Protein AF-A0A0B4EFQ7-F1 (afdb_monomer)

pLDDT: mean 92.71, std 6.57, range [62.72, 97.69]

Organism: NCBI:txid1226633

Solvent-accessible surface area (backbone atoms only — not comparable to full-atom values): 4573 Å² total; per-residue (Å²): 120,87,67,42,66,69,60,52,49,55,52,48,59,50,28,57,76,70,74,46,89,80,86,78,75,57,73,83,68,54,49,96,54,70,65,62,56,52,50,52,54,51,52,41,44,75,75,72,45,76,85,79,64,95,80,71,76,90,63,96,80,68,55,69,85,77,74,108

Secondary structure (DSSP, 8-state):
-TT-HHHHHHHHHHHHHTTPPP----GGGSS--HHHHHHHHHHHHHTT--PPPTT----TT--HHHH-

Radius of gyration: 16.5 Å; Cα contacts (8 Å, |Δi|>4): 23; chains: 1; bounding box: 40×21×39 Å

Structure (mmCIF, N/CA/C/O backbone):
data_AF-A0A0B4EFQ7-F1
#
_entry.id   AF-A0A0B4EFQ7-F1
#
loop_
_atom_site.group_PDB
_atom_site.id
_atom_site.type_symbol
_atom_site.label_atom_id
_atom_site.label_alt_id
_atom_site.label_comp_id
_atom_site.label_asym_id
_atom_site.label_entity_id
_atom_site.label_seq_id
_atom_site.pdbx_PDB_ins_code
_atom_site.Cartn_x
_atom_site.Cartn_y
_atom_site.Cartn_z
_atom_site.occupancy
_atom_site.B_iso_or_equiv
_atom_site.auth_seq_id
_atom_site.auth_comp_id
_atom_site.auth_asym_id
_atom_site.auth_atom_id
_atom_site.pdbx_PDB_model_num
ATOM 1 N N . MET A 1 1 ? 1.644 5.200 9.842 1.00 62.72 1 MET A N 1
ATOM 2 C CA . MET A 1 1 ? 1.638 3.740 10.106 1.00 62.72 1 MET A CA 1
ATOM 3 C C . MET A 1 1 ? 0.204 3.228 10.193 1.00 62.72 1 MET A C 1
ATOM 5 O O . MET A 1 1 ? -0.438 3.403 11.222 1.00 62.72 1 MET A O 1
ATOM 9 N N . ALA A 1 2 ? -0.303 2.584 9.140 1.00 77.62 2 ALA A N 1
ATOM 10 C CA . ALA A 1 2 ? -1.672 2.055 9.105 1.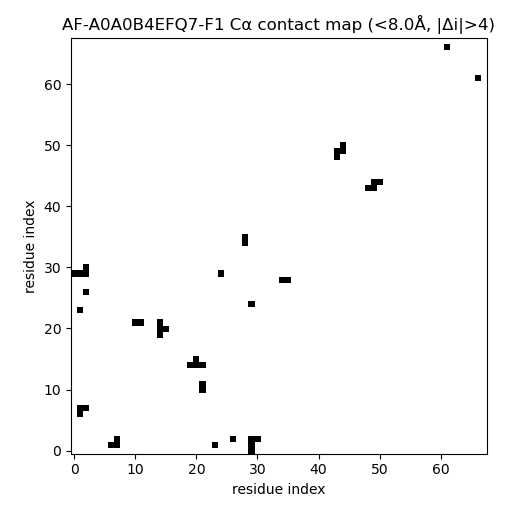00 77.62 2 ALA A CA 1
ATOM 11 C C . ALA A 1 2 ? -1.901 0.841 10.030 1.00 77.62 2 ALA A C 1
ATOM 13 O O . ALA A 1 2 ? -3.020 0.362 10.123 1.00 77.62 2 ALA A O 1
ATOM 14 N N . ALA A 1 3 ? -0.874 0.331 10.717 1.00 85.56 3 ALA A N 1
ATOM 15 C CA . ALA A 1 3 ? -0.972 -0.773 11.677 1.00 85.56 3 ALA A CA 1
ATOM 16 C C . ALA A 1 3 ? -1.202 -0.316 13.135 1.00 85.56 3 ALA A C 1
ATOM 18 O O . ALA A 1 3 ? -1.387 -1.146 14.020 1.00 85.56 3 ALA A O 1
ATOM 19 N N . ASN A 1 4 ? -1.178 0.991 13.418 1.00 92.25 4 ASN A N 1
ATOM 20 C CA . ASN A 1 4 ? -1.356 1.495 14.780 1.00 92.25 4 ASN A CA 1
ATOM 21 C C . ASN A 1 4 ? -2.832 1.384 15.212 1.00 92.25 4 ASN A C 1
ATOM 23 O O . ASN A 1 4 ? -3.710 1.993 14.601 1.00 92.25 4 ASN A O 1
ATOM 27 N N . SER A 1 5 ? -3.103 0.614 16.268 1.00 92.19 5 SER A N 1
ATOM 28 C CA . SER A 1 5 ? -4.464 0.331 16.742 1.00 92.19 5 SER A CA 1
ATOM 29 C C . SER A 1 5 ? -5.187 1.562 17.295 1.00 92.19 5 SER A C 1
ATOM 31 O O . SER A 1 5 ? -6.373 1.740 17.018 1.00 92.19 5 SER A O 1
ATOM 33 N N . LEU A 1 6 ? -4.483 2.436 18.024 1.00 95.44 6 LEU A N 1
ATOM 34 C CA . LEU A 1 6 ? -5.053 3.677 18.555 1.00 95.44 6 LEU A CA 1
ATOM 35 C C . LEU A 1 6 ? -5.438 4.633 17.421 1.00 95.44 6 LEU A C 1
ATOM 37 O O . LEU A 1 6 ? -6.548 5.160 17.411 1.00 95.44 6 LEU A O 1
ATOM 41 N N . LEU A 1 7 ? -4.553 4.797 16.435 1.00 95.00 7 LEU A N 1
ATOM 42 C CA . LEU A 1 7 ? -4.806 5.632 15.263 1.00 95.00 7 LEU A CA 1
ATOM 43 C C . LEU A 1 7 ? -5.995 5.104 14.451 1.00 95.00 7 LEU A C 1
ATOM 45 O O . LEU A 1 7 ? -6.868 5.878 14.069 1.00 95.00 7 LEU A O 1
ATOM 49 N N . ARG A 1 8 ? -6.066 3.783 14.230 1.00 94.81 8 ARG A N 1
ATOM 50 C CA . ARG A 1 8 ? -7.202 3.156 13.539 1.00 94.81 8 ARG A CA 1
ATOM 51 C C . ARG A 1 8 ? -8.526 3.457 14.231 1.00 94.81 8 ARG A C 1
ATOM 53 O O . ARG A 1 8 ? -9.501 3.775 13.554 1.00 94.81 8 ARG A O 1
ATOM 60 N N . LYS A 1 9 ? -8.560 3.359 15.563 1.00 95.38 9 LYS A N 1
ATOM 61 C CA . LYS A 1 9 ? -9.754 3.656 16.359 1.00 95.38 9 LYS A CA 1
ATOM 62 C C . LYS A 1 9 ? -10.192 5.110 16.164 1.00 95.38 9 LYS A C 1
ATOM 64 O O . LYS A 1 9 ? -11.315 5.341 15.732 1.00 95.38 9 LYS A O 1
ATOM 69 N N . GLN A 1 10 ? -9.286 6.061 16.391 1.00 96.75 10 GLN A N 1
ATOM 70 C CA . GLN A 1 10 ? -9.582 7.496 16.291 1.00 96.75 10 GLN A CA 1
ATOM 71 C C . GLN A 1 10 ? -10.051 7.906 14.890 1.00 96.75 10 GLN A C 1
ATOM 73 O O . GLN A 1 10 ? -11.019 8.649 14.749 1.00 96.75 10 GLN A O 1
ATOM 78 N N . LEU A 1 11 ? -9.399 7.395 13.841 1.00 96.12 11 LEU A N 1
ATOM 79 C CA . LEU A 1 11 ? -9.799 7.683 12.463 1.00 96.12 11 LEU A CA 1
ATOM 80 C C . LEU A 1 11 ? -11.152 7.057 12.112 1.00 96.12 11 LEU A C 1
ATOM 82 O O . LEU A 1 11 ? -11.915 7.667 11.372 1.00 96.12 11 LEU A O 1
ATOM 86 N N . SER A 1 12 ? -11.467 5.870 12.643 1.00 95.69 12 SER A N 1
ATOM 87 C CA . SER A 1 12 ? -12.763 5.219 12.399 1.00 95.69 12 SER A CA 1
ATOM 88 C C . SER A 1 12 ? -13.908 6.002 13.037 1.00 95.69 12 SER A C 1
ATOM 90 O O . SER A 1 12 ? -14.892 6.280 12.359 1.00 95.69 12 SER A O 1
ATOM 92 N N . GLU A 1 13 ? -13.745 6.427 14.294 1.00 97.06 13 GLU A N 1
ATOM 93 C CA . GLU A 1 13 ? -14.722 7.269 15.002 1.00 97.06 13 GLU A CA 1
ATOM 94 C C . GLU A 1 13 ? -14.950 8.594 14.262 1.00 97.06 13 GLU A C 1
ATOM 96 O O . GLU A 1 13 ? -16.086 9.030 14.081 1.00 97.06 13 GLU A O 1
ATOM 101 N N . ARG A 1 14 ? -13.873 9.228 13.779 1.00 97.69 14 ARG A N 1
ATOM 102 C CA . ARG A 1 14 ? -13.985 10.481 13.028 1.00 97.69 14 ARG A CA 1
ATOM 103 C C . ARG A 1 14 ? -14.644 10.287 11.662 1.00 97.69 14 ARG A C 1
ATOM 105 O O . ARG A 1 14 ? -15.495 11.089 11.291 1.00 97.69 14 ARG A O 1
ATOM 112 N N . ALA A 1 15 ? -14.276 9.238 10.928 1.00 97.12 15 ALA A N 1
ATOM 113 C CA . ALA A 1 15 ? -14.864 8.941 9.625 1.00 97.12 15 ALA A CA 1
ATOM 114 C C . ALA A 1 15 ? -16.371 8.665 9.737 1.00 97.12 15 ALA A C 1
ATOM 116 O O . ALA A 1 15 ? -17.133 9.159 8.914 1.00 97.12 15 ALA A O 1
ATOM 117 N N . GLU A 1 16 ? -16.809 7.961 10.785 1.00 96.81 16 GLU A N 1
ATOM 118 C CA . GLU A 1 16 ? -18.229 7.734 11.069 1.00 96.81 16 GLU A CA 1
ATOM 119 C C . GLU A 1 16 ? -18.982 9.050 11.316 1.00 96.81 16 GLU A C 1
ATOM 121 O O . GLU A 1 16 ? -20.034 9.279 10.723 1.00 96.81 16 GLU A O 1
ATOM 126 N N . GLN A 1 17 ? -18.409 9.959 12.112 1.00 97.69 17 GLN A N 1
ATOM 127 C CA . GLN A 1 17 ? -18.988 11.287 12.356 1.00 97.69 17 GLN A CA 1
ATOM 128 C C . GLN A 1 17 ? -19.096 12.143 11.086 1.00 97.69 17 GLN A C 1
ATOM 130 O O . GLN A 1 17 ? -19.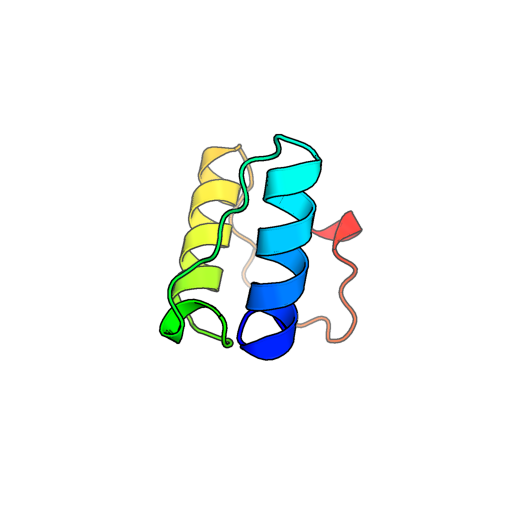996 12.971 10.976 1.00 97.69 17 GLN A O 1
ATOM 135 N N . GLU A 1 18 ? -18.169 11.976 10.143 1.00 97.50 18 GLU A N 1
ATOM 136 C CA . GLU A 1 18 ? -18.170 12.680 8.856 1.00 97.50 18 GLU A CA 1
ATOM 137 C C . GLU A 1 18 ? -18.992 11.956 7.773 1.00 97.50 18 GLU A C 1
ATOM 139 O O . GLU A 1 18 ? -19.093 12.447 6.650 1.00 97.50 18 GLU A O 1
ATOM 144 N N . GLY A 1 19 ? -19.577 10.789 8.075 1.00 97.00 19 GLY A N 1
ATOM 145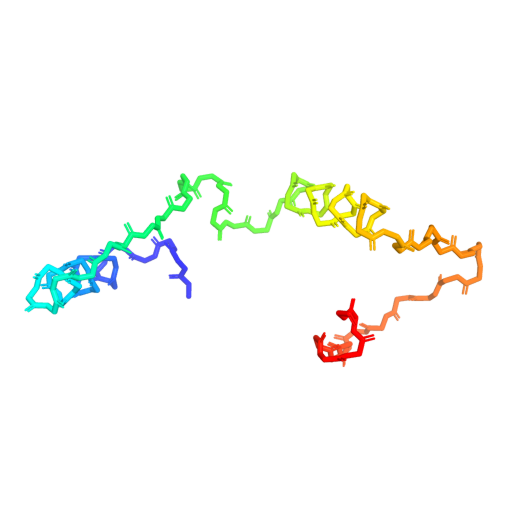 C CA . GLY A 1 19 ? -20.288 9.971 7.089 1.00 97.00 19 GLY A CA 1
ATOM 146 C C . GLY A 1 19 ? -19.377 9.398 5.994 1.00 97.00 19 GLY A C 1
ATOM 147 O O . GLY A 1 19 ? -19.844 9.074 4.902 1.00 97.00 19 GLY A O 1
ATOM 148 N N . MET A 1 20 ? -18.075 9.280 6.260 1.00 97.19 20 MET A N 1
ATOM 149 C CA . MET A 1 20 ? -17.078 8.766 5.326 1.00 97.19 20 MET A CA 1
ATOM 150 C C . MET A 1 20 ? -16.825 7.273 5.524 1.00 97.19 20 MET A C 1
ATOM 152 O O . MET A 1 20 ? -16.720 6.763 6.640 1.00 97.19 20 MET A O 1
ATOM 156 N N . LYS A 1 21 ? -16.629 6.561 4.411 1.00 95.25 21 LYS A N 1
ATOM 157 C CA . LYS A 1 21 ? -16.205 5.162 4.434 1.00 95.25 21 LYS A CA 1
ATOM 158 C C . LYS A 1 21 ? -14.692 5.075 4.592 1.00 95.25 21 LYS A C 1
ATOM 160 O O . LYS A 1 21 ? -13.948 5.463 3.695 1.00 95.25 21 LYS A O 1
ATOM 165 N N . LEU A 1 22 ? -14.251 4.485 5.695 1.00 95.12 22 LEU A N 1
ATOM 166 C CA . LEU A 1 22 ? -12.840 4.230 5.950 1.00 95.12 22 LEU A CA 1
ATOM 167 C C . LEU A 1 22 ? -12.453 2.800 5.559 1.00 95.12 22 LEU A C 1
ATOM 169 O O . LEU A 1 22 ? -13.165 1.845 5.870 1.00 95.12 22 LEU A O 1
ATOM 173 N N . LEU A 1 23 ? -11.321 2.654 4.872 1.00 94.62 23 LEU A N 1
ATOM 174 C CA . LEU A 1 23 ? -10.797 1.373 4.402 1.00 94.62 23 LEU A CA 1
ATOM 175 C C . LEU A 1 23 ? -9.415 1.122 4.998 1.00 94.62 23 LEU A C 1
ATOM 177 O O . LEU A 1 23 ? -8.544 1.989 4.960 1.00 94.62 23 LEU A O 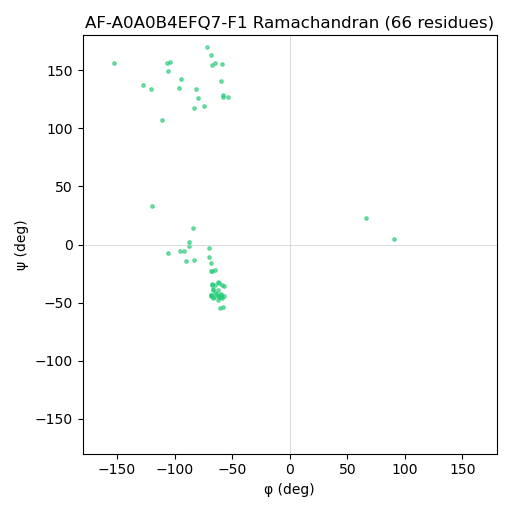1
ATOM 181 N N . TYR A 1 24 ? -9.205 -0.094 5.496 1.00 93.00 24 TYR A N 1
ATOM 182 C CA . TYR A 1 24 ? -7.902 -0.558 5.950 1.00 93.00 24 TYR A CA 1
ATOM 183 C C . TYR A 1 24 ? -7.557 -1.887 5.285 1.00 93.00 24 TYR A C 1
ATOM 185 O O . TYR A 1 24 ? -8.403 -2.785 5.268 1.00 93.00 24 TYR A O 1
ATOM 193 N N . PRO A 1 25 ? -6.309 -2.073 4.829 1.00 91.56 25 PRO A N 1
ATOM 194 C CA . PRO A 1 25 ? -5.834 -3.401 4.499 1.00 91.56 25 PRO A CA 1
ATOM 195 C C . PRO A 1 25 ? -5.696 -4.247 5.775 1.00 91.56 25 PRO A C 1
ATOM 197 O O . PRO A 1 25 ? -5.655 -3.740 6.911 1.00 91.56 25 PRO A O 1
ATOM 200 N N . SER A 1 26 ? -5.617 -5.567 5.588 1.00 92.19 26 SER A N 1
ATOM 201 C CA . SER A 1 26 ? -5.334 -6.497 6.683 1.00 92.19 26 SER A CA 1
ATOM 202 C C . SER A 1 26 ? -3.982 -6.169 7.331 1.00 92.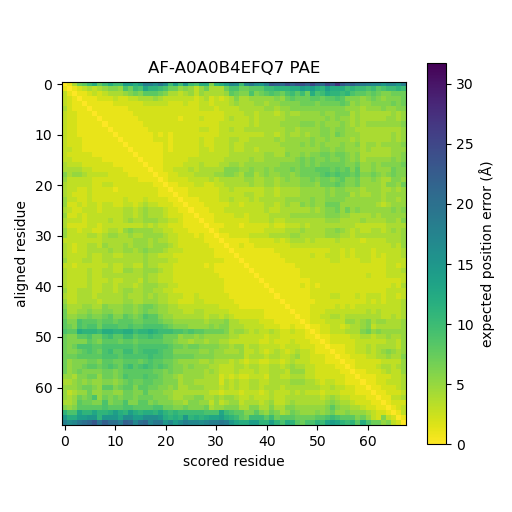19 26 SER A C 1
ATOM 204 O O . SER A 1 26 ? -3.095 -5.589 6.703 1.00 92.19 26 SER A O 1
ATOM 206 N N . MET A 1 27 ? -3.793 -6.550 8.597 1.00 90.81 27 MET A N 1
ATOM 207 C CA . MET A 1 27 ? -2.574 -6.205 9.344 1.00 90.81 27 MET A CA 1
ATOM 208 C C . MET A 1 27 ? -1.288 -6.687 8.660 1.00 90.81 27 MET A C 1
ATOM 210 O O . MET A 1 27 ? -0.292 -5.972 8.669 1.00 90.81 27 MET A O 1
ATOM 214 N N . ARG A 1 28 ? -1.329 -7.860 8.013 1.00 91.44 28 ARG A N 1
ATOM 215 C CA . ARG A 1 28 ? -0.187 -8.435 7.280 1.00 91.44 28 ARG A CA 1
ATOM 216 C C . ARG A 1 28 ? 0.203 -7.636 6.035 1.00 91.44 28 ARG A C 1
ATOM 218 O O . ARG A 1 28 ? 1.334 -7.745 5.587 1.00 91.44 28 ARG A O 1
ATOM 225 N N . LEU A 1 29 ? -0.726 -6.855 5.488 1.00 92.88 29 LEU A N 1
ATOM 226 C CA . LEU A 1 29 ? -0.511 -6.022 4.306 1.00 92.88 29 LEU A CA 1
ATOM 227 C C . LEU A 1 29 ? -0.137 -4.574 4.660 1.00 92.88 29 LEU A C 1
ATOM 229 O O . LEU A 1 29 ? 0.158 -3.789 3.771 1.00 92.88 29 LEU A O 1
ATOM 233 N N . CYS A 1 30 ? -0.159 -4.198 5.944 1.00 92.81 30 CYS A N 1
ATOM 234 C CA . CYS A 1 30 ? 0.183 -2.840 6.389 1.00 92.81 30 CYS A CA 1
ATOM 235 C C . CYS A 1 30 ? 1.688 -2.599 6.550 1.00 92.81 30 CYS A C 1
ATOM 237 O O . CYS A 1 30 ?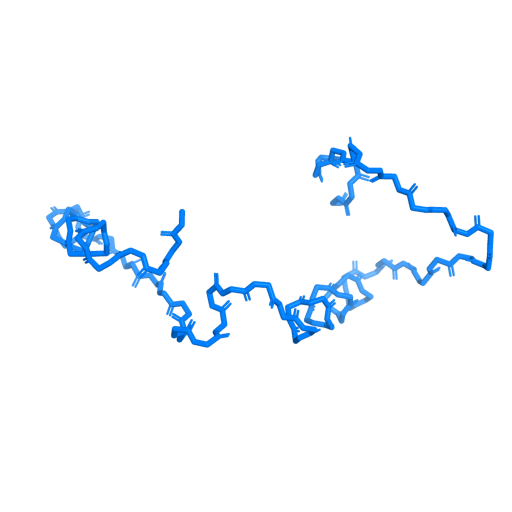 2.096 -1.457 6.760 1.00 92.81 30 CYS A O 1
ATOM 239 N N . THR A 1 31 ? 2.482 -3.666 6.551 1.00 91.06 31 THR A N 1
ATOM 240 C CA . THR A 1 31 ? 3.947 -3.638 6.605 1.00 91.06 31 THR A CA 1
ATOM 241 C C . THR A 1 31 ? 4.515 -3.933 5.228 1.00 91.06 31 THR A C 1
ATOM 243 O O . THR A 1 31 ? 3.848 -4.598 4.435 1.00 91.06 31 THR A O 1
ATOM 246 N N . ASP A 1 32 ? 5.751 -3.512 4.973 1.00 93.81 32 ASP A N 1
ATOM 247 C CA . ASP A 1 32 ? 6.419 -3.738 3.690 1.00 93.81 32 ASP A CA 1
ATOM 248 C C . ASP A 1 32 ? 6.402 -5.219 3.306 1.00 93.81 32 ASP A C 1
ATOM 250 O O . ASP A 1 32 ? 6.772 -6.102 4.085 1.00 93.81 32 ASP A O 1
ATOM 254 N N . ASN A 1 33 ? 5.911 -5.496 2.101 1.00 94.81 33 ASN A N 1
ATOM 255 C CA . ASN A 1 33 ? 5.755 -6.850 1.594 1.00 94.81 33 ASN A CA 1
ATOM 256 C C . ASN A 1 33 ? 5.834 -6.870 0.063 1.00 94.81 33 ASN A C 1
ATOM 258 O O . ASN A 1 33 ? 5.540 -5.884 -0.604 1.00 94.81 33 ASN A O 1
ATOM 262 N N . ALA A 1 34 ? 6.197 -8.017 -0.511 1.00 96.81 34 ALA A N 1
ATOM 263 C CA . ALA A 1 34 ? 6.317 -8.154 -1.963 1.00 96.81 34 ALA A CA 1
ATOM 264 C C . ALA A 1 34 ? 4.965 -8.082 -2.699 1.00 96.81 34 ALA A C 1
ATOM 266 O O . ALA A 1 34 ? 4.938 -7.753 -3.883 1.00 96.81 34 ALA A O 1
ATOM 267 N N . ALA A 1 35 ? 3.843 -8.363 -2.022 1.00 96.00 35 ALA A N 1
ATOM 268 C CA . ALA A 1 35 ? 2.527 -8.334 -2.657 1.00 96.00 35 ALA A CA 1
ATOM 269 C C . ALA A 1 35 ? 2.128 -6.908 -3.068 1.00 96.00 35 ALA A C 1
ATOM 271 O O . ALA A 1 35 ? 1.612 -6.733 -4.166 1.00 96.00 35 ALA A O 1
ATOM 272 N N . MET A 1 36 ? 2.447 -5.892 -2.255 1.00 94.69 36 MET A N 1
ATOM 273 C CA . MET A 1 36 ? 2.173 -4.490 -2.603 1.00 94.69 36 MET A CA 1
ATOM 274 C C . MET A 1 36 ? 2.990 -4.026 -3.821 1.00 94.69 36 MET A C 1
ATOM 276 O O . MET A 1 36 ? 2.493 -3.275 -4.656 1.00 94.69 36 MET A O 1
ATOM 280 N N . ILE A 1 37 ? 4.227 -4.519 -3.959 1.00 96.12 37 ILE A N 1
ATOM 281 C CA . ILE A 1 37 ? 5.090 -4.224 -5.112 1.00 96.12 37 ILE A CA 1
ATOM 282 C C . ILE A 1 37 ? 4.520 -4.871 -6.379 1.00 96.12 37 ILE A C 1
ATOM 284 O O . ILE A 1 37 ? 4.444 -4.229 -7.425 1.00 96.12 37 ILE A O 1
ATOM 288 N N . ALA A 1 38 ? 4.073 -6.126 -6.280 1.00 96.69 38 ALA A N 1
ATOM 289 C CA . ALA A 1 38 ? 3.452 -6.836 -7.394 1.00 96.69 38 ALA A CA 1
ATOM 290 C C . ALA A 1 38 ? 2.125 -6.191 -7.833 1.00 96.69 38 ALA A C 1
ATOM 292 O O . ALA A 1 38 ? 1.888 -6.044 -9.031 1.00 96.69 38 ALA A O 1
ATOM 293 N N . GLU A 1 39 ? 1.282 -5.775 -6.884 1.00 95.94 39 GLU A N 1
ATOM 294 C CA . GLU A 1 39 ? 0.018 -5.082 -7.158 1.00 95.94 39 GLU A CA 1
ATOM 295 C C . GLU A 1 39 ? 0.255 -3.745 -7.875 1.00 95.94 39 GLU A C 1
ATOM 297 O O . GLU A 1 39 ? -0.359 -3.484 -8.913 1.00 95.94 39 GLU A O 1
ATOM 302 N N . ALA A 1 40 ? 1.192 -2.930 -7.378 1.00 94.44 40 ALA A N 1
ATOM 303 C CA . ALA A 1 40 ? 1.553 -1.663 -8.007 1.00 94.44 40 ALA A CA 1
ATOM 304 C C . ALA A 1 40 ? 2.064 -1.865 -9.445 1.00 94.44 40 ALA A C 1
ATOM 306 O O . ALA A 1 40 ? 1.611 -1.182 -10.364 1.00 94.44 40 ALA A O 1
ATO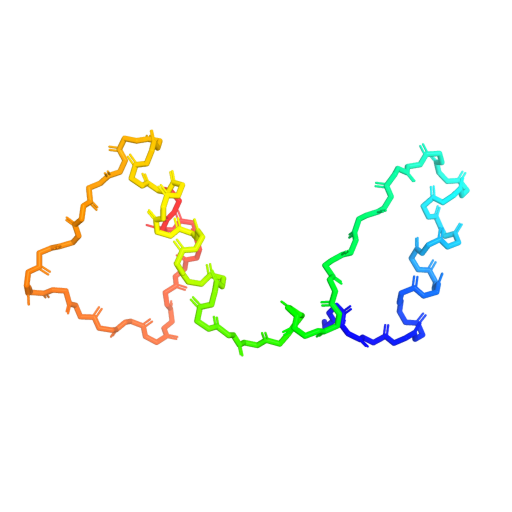M 307 N N . ALA A 1 41 ? 2.948 -2.846 -9.667 1.00 94.94 41 ALA A N 1
ATOM 308 C CA . ALA A 1 41 ? 3.462 -3.171 -10.998 1.00 94.94 41 ALA A CA 1
ATOM 309 C C . ALA A 1 41 ? 2.355 -3.649 -11.953 1.00 94.94 41 ALA A C 1
ATOM 311 O O . ALA A 1 41 ? 2.306 -3.218 -13.107 1.00 94.94 41 ALA A O 1
ATOM 312 N N . TYR A 1 42 ? 1.448 -4.505 -11.470 1.00 96.31 42 TYR A N 1
ATOM 313 C CA . TYR A 1 42 ? 0.312 -4.991 -12.249 1.00 96.31 42 TYR A CA 1
ATOM 314 C C . TYR A 1 42 ? -0.555 -3.829 -12.737 1.00 96.31 42 TYR A C 1
ATOM 316 O O . TYR A 1 42 ? -0.768 -3.694 -13.942 1.00 96.31 42 TYR A O 1
ATOM 324 N N . TYR A 1 43 ? -1.003 -2.954 -11.831 1.00 95.38 43 TYR A N 1
ATOM 325 C CA . TYR A 1 43 ? -1.851 -1.826 -12.214 1.00 95.38 43 TYR A CA 1
ATOM 326 C C . TYR A 1 43 ? -1.113 -0.800 -13.077 1.00 95.38 43 TYR A C 1
ATOM 328 O O . TYR A 1 43 ? -1.714 -0.256 -14.001 1.00 95.38 43 TYR A O 1
ATOM 336 N N . LYS A 1 44 ? 0.189 -0.581 -12.855 1.00 93.69 44 LYS A N 1
ATOM 337 C CA . LYS A 1 44 ? 1.007 0.293 -13.708 1.00 93.69 44 LYS A CA 1
ATOM 338 C C . LYS A 1 44 ? 1.015 -0.192 -15.157 1.00 93.69 44 LYS A C 1
ATOM 340 O O . LYS A 1 44 ? 0.784 0.604 -16.060 1.00 93.69 44 LYS A O 1
ATOM 345 N N . ILE A 1 45 ? 1.206 -1.492 -15.384 1.00 95.12 45 ILE A N 1
ATOM 346 C CA . ILE A 1 45 ? 1.163 -2.086 -16.729 1.00 95.12 45 ILE A CA 1
ATOM 347 C C . ILE A 1 45 ? -0.260 -2.050 -17.306 1.00 95.12 45 ILE A C 1
ATOM 349 O O . ILE A 1 45 ? -0.439 -1.670 -18.462 1.00 95.12 45 ILE A O 1
ATOM 353 N N . GLN A 1 46 ? -1.280 -2.404 -16.513 1.00 96.38 46 GLN A N 1
ATOM 354 C CA . GLN A 1 46 ? -2.683 -2.370 -16.958 1.00 96.38 46 GLN A CA 1
ATOM 355 C C . GLN A 1 46 ? -3.128 -0.968 -17.399 1.00 96.38 46 GLN A C 1
ATOM 357 O O . GLN A 1 46 ? -3.871 -0.839 -18.367 1.00 96.38 46 GLN A O 1
ATOM 362 N N . ASN A 1 47 ? -2.626 0.079 -16.742 1.00 94.56 47 ASN A N 1
ATOM 363 C CA . ASN A 1 47 ? -2.931 1.472 -17.066 1.00 94.56 47 ASN A CA 1
ATOM 364 C C . ASN A 1 47 ? -2.054 2.048 -18.198 1.00 94.56 47 ASN A C 1
ATOM 366 O O . ASN A 1 47 ? -2.021 3.261 -18.392 1.00 94.56 47 ASN A O 1
ATOM 370 N N . GLY A 1 48 ? -1.346 1.205 -18.959 1.00 93.69 48 GLY A N 1
ATOM 371 C CA . GLY A 1 48 ? -0.547 1.619 -20.119 1.00 93.69 48 GLY A CA 1
ATOM 372 C C . GLY A 1 48 ? 0.911 1.973 -19.810 1.00 93.69 48 GLY A C 1
ATOM 373 O O . GLY A 1 48 ? 1.648 2.383 -20.711 1.00 93.69 48 GLY A O 1
ATOM 374 N N . GLY A 1 49 ? 1.355 1.790 -18.564 1.00 90.81 49 GLY A N 1
ATOM 375 C CA . GLY A 1 49 ? 2.763 1.853 -18.194 1.00 90.81 49 GLY A CA 1
ATOM 376 C C . GLY A 1 49 ? 3.577 0.731 -18.845 1.00 90.81 49 GLY A C 1
ATOM 377 O O . GLY A 1 49 ? 3.059 -0.326 -19.210 1.00 90.81 49 GLY A O 1
ATOM 378 N N . LYS A 1 50 ? 4.883 0.955 -18.997 1.00 89.25 50 LYS A N 1
ATOM 379 C CA . LYS A 1 50 ? 5.814 -0.020 -19.582 1.00 89.25 50 LYS A CA 1
ATOM 380 C C . LYS A 1 50 ? 6.686 -0.643 -18.503 1.00 89.25 50 LYS A C 1
ATOM 382 O O . LYS A 1 50 ? 7.022 0.011 -17.517 1.00 89.25 50 LYS A O 1
ATOM 387 N N . ALA A 1 51 ? 7.086 -1.892 -18.726 1.00 92.06 51 ALA A N 1
ATOM 388 C CA . ALA A 1 51 ? 8.166 -2.490 -17.958 1.00 92.06 51 ALA A CA 1
ATOM 389 C C . ALA A 1 51 ? 9.450 -1.669 -18.149 1.00 92.06 51 ALA A C 1
ATOM 391 O O . ALA A 1 51 ? 9.728 -1.181 -19.248 1.00 92.06 51 ALA A O 1
ATOM 392 N N . ALA A 1 52 ? 10.211 -1.514 -17.070 1.00 91.94 52 ALA A N 1
ATOM 393 C CA . ALA A 1 52 ? 11.494 -0.836 -17.117 1.00 91.94 52 ALA A CA 1
ATOM 394 C C . ALA A 1 52 ? 12.527 -1.642 -17.924 1.00 91.94 52 ALA A C 1
ATOM 396 O O . ALA A 1 52 ? 12.427 -2.866 -18.039 1.00 91.94 52 ALA A O 1
ATOM 397 N N . GLY A 1 53 ? 13.521 -0.941 -18.473 1.00 94.81 53 GLY A N 1
ATOM 398 C CA . GLY A 1 53 ? 14.674 -1.554 -19.129 1.00 94.81 53 GLY A CA 1
ATOM 399 C C . GLY A 1 53 ? 15.629 -2.225 -18.137 1.00 94.81 53 GLY A C 1
ATOM 400 O O . GLY A 1 53 ? 15.523 -2.057 -16.922 1.00 94.81 53 GLY A O 1
ATOM 401 N N . TYR A 1 54 ? 16.592 -2.984 -18.665 1.00 96.38 54 TYR A N 1
ATOM 402 C CA . TYR A 1 54 ? 17.625 -3.650 -17.858 1.00 96.38 54 TYR A CA 1
ATOM 403 C C . TYR A 1 54 ? 18.643 -2.683 -17.231 1.00 96.38 54 TYR A C 1
ATOM 405 O O . TYR A 1 54 ? 19.432 -3.089 -16.385 1.00 96.38 54 TYR A O 1
ATOM 413 N N . ASP A 1 55 ? 18.632 -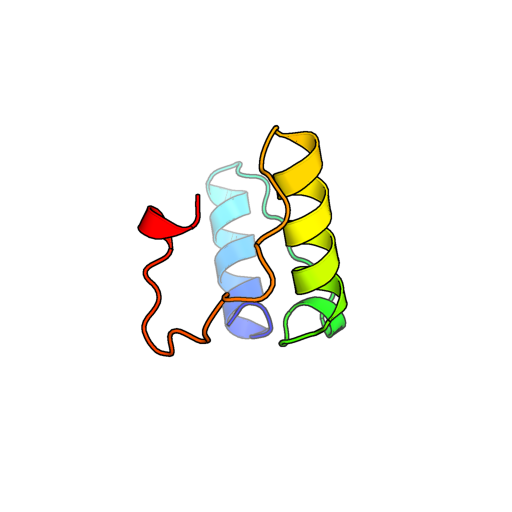1.420 -17.647 1.00 95.75 55 ASP A N 1
ATOM 414 C CA . ASP A 1 55 ? 19.446 -0.319 -17.134 1.00 95.75 55 ASP A CA 1
ATOM 415 C C . ASP A 1 55 ? 18.810 0.403 -15.931 1.00 95.75 55 ASP A C 1
ATOM 417 O O . ASP A 1 55 ? 19.381 1.370 -15.424 1.00 95.75 55 ASP A O 1
ATOM 421 N N . LEU A 1 56 ? 17.644 -0.058 -15.456 1.00 94.06 56 LEU A N 1
ATOM 422 C CA . LEU A 1 56 ? 16.967 0.523 -14.299 1.00 94.06 56 LEU A CA 1
ATOM 423 C C . LEU A 1 56 ? 17.866 0.493 -13.054 1.00 94.06 56 LEU A C 1
ATOM 425 O O . LEU A 1 56 ? 18.338 -0.562 -12.629 1.00 94.06 56 LEU A O 1
ATOM 429 N N . ASN A 1 57 ? 18.028 1.656 -12.425 1.00 94.94 57 ASN A N 1
ATOM 430 C 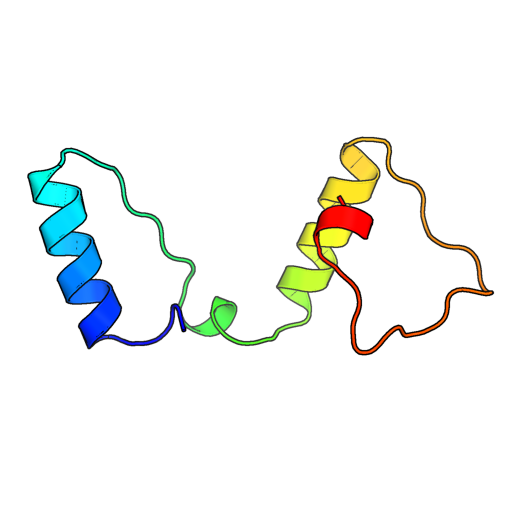CA . ASN A 1 57 ? 18.777 1.812 -11.184 1.00 94.94 57 ASN A CA 1
ATOM 431 C C . ASN A 1 57 ? 17.848 2.034 -9.979 1.00 94.94 57 ASN A C 1
ATOM 433 O O . ASN A 1 57 ? 16.731 2.533 -10.116 1.00 94.94 57 ASN A O 1
ATOM 437 N N . GLY A 1 58 ? 18.331 1.710 -8.779 1.00 93.50 58 GLY A N 1
ATOM 438 C CA . GLY A 1 58 ? 17.654 2.037 -7.527 1.00 93.50 58 GLY A CA 1
ATOM 439 C C . GLY A 1 58 ? 17.891 3.494 -7.130 1.00 93.50 58 GLY A C 1
ATOM 440 O O . GLY A 1 58 ? 19.034 3.929 -7.001 1.00 93.50 58 GLY A O 1
ATOM 441 N N . ILE A 1 59 ? 16.814 4.246 -6.894 1.00 95.06 59 ILE A N 1
ATOM 442 C CA . ILE A 1 59 ? 16.870 5.636 -6.427 1.00 95.06 59 ILE A CA 1
ATOM 443 C C . ILE A 1 59 ? 16.338 5.676 -4.991 1.00 95.06 59 ILE A C 1
ATOM 445 O O . ILE A 1 59 ? 15.140 5.542 -4.761 1.00 95.06 59 ILE A O 1
ATOM 449 N N . ALA A 1 60 ? 17.229 5.859 -4.011 1.00 95.38 60 ALA A N 1
ATOM 450 C CA . ALA A 1 60 ? 16.876 5.808 -2.585 1.00 95.38 60 ALA A CA 1
ATOM 451 C C . ALA A 1 60 ? 15.913 6.925 -2.137 1.00 95.38 60 ALA A C 1
ATOM 453 O O . ALA A 1 60 ? 15.235 6.789 -1.123 1.00 95.38 60 ALA A O 1
ATOM 454 N N . THR A 1 61 ? 15.863 8.027 -2.886 1.00 95.94 61 THR A N 1
ATOM 455 C CA . THR A 1 61 ? 15.043 9.214 -2.607 1.00 95.94 61 THR A CA 1
ATOM 456 C C . THR A 1 61 ? 14.049 9.489 -3.737 1.00 95.94 61 THR A C 1
ATOM 458 O O . THR A 1 61 ? 13.809 10.650 -4.066 1.00 95.94 61 THR A O 1
ATOM 461 N N . LEU A 1 62 ? 13.547 8.440 -4.398 1.00 93.50 62 LEU A N 1
ATOM 462 C CA . LEU A 1 62 ? 12.589 8.578 -5.496 1.00 93.50 62 LEU A CA 1
ATOM 463 C C . LEU A 1 62 ? 11.338 9.330 -5.019 1.00 93.50 62 LEU A C 1
ATOM 465 O O . LEU A 1 62 ? 10.742 8.966 -4.005 1.00 93.50 62 LEU A O 1
ATOM 469 N N . ASP A 1 63 ? 10.950 10.371 -5.754 1.00 94.44 63 ASP A N 1
ATOM 470 C CA . ASP A 1 63 ? 9.724 11.119 -5.485 1.00 94.44 63 ASP A CA 1
ATOM 471 C C . ASP A 1 63 ? 8.523 10.377 -6.086 1.00 94.44 63 ASP A C 1
ATOM 473 O O . ASP A 1 63 ? 8.551 9.962 -7.245 1.00 94.44 63 ASP A O 1
ATOM 477 N N . ILE A 1 64 ? 7.445 10.240 -5.315 1.00 90.12 64 ILE A N 1
ATOM 478 C CA . ILE A 1 64 ? 6.223 9.575 -5.768 1.00 90.12 64 ILE A CA 1
ATOM 479 C C . ILE A 1 64 ? 5.594 10.284 -6.973 1.00 90.12 64 ILE A C 1
ATOM 481 O O . ILE A 1 64 ? 5.064 9.625 -7.858 1.00 90.12 64 ILE A O 1
ATOM 485 N N . HIS A 1 65 ? 5.702 11.610 -7.070 1.00 89.50 65 HIS A N 1
ATOM 486 C CA . HIS A 1 65 ? 5.179 12.373 -8.204 1.00 89.50 65 HIS A CA 1
ATOM 487 C C . HIS A 1 65 ? 5.940 12.108 -9.508 1.00 89.50 65 HIS A C 1
ATOM 489 O O . HIS A 1 65 ? 5.443 12.453 -10.576 1.00 89.50 65 HIS A O 1
ATOM 495 N N . GLN A 1 66 ? 7.132 11.511 -9.428 1.00 81.12 66 GLN A N 1
ATOM 496 C CA . GLN A 1 66 ? 7.923 11.111 -10.591 1.00 81.12 66 GLN A CA 1
ATOM 497 C C . GLN A 1 66 ? 7.614 9.676 -11.050 1.00 81.12 66 GLN A C 1
ATOM 499 O O . GLN A 1 66 ? 8.012 9.307 -12.152 1.00 81.12 66 GLN A O 1
ATOM 504 N N . ASP A 1 67 ? 6.933 8.870 -10.225 1.00 72.94 67 ASP A N 1
ATOM 505 C CA . ASP A 1 67 ? 6.660 7.446 -10.486 1.00 72.94 67 ASP A CA 1
ATOM 506 C C . ASP A 1 67 ? 5.196 7.142 -10.882 1.00 72.94 67 ASP A C 1
ATOM 508 O O . ASP A 1 67 ? 4.892 6.006 -11.274 1.00 72.94 67 ASP A O 1
ATOM 512 N N . ILE A 1 68 ? 4.304 8.142 -10.801 1.00 65.19 68 ILE A N 1
ATOM 513 C CA . ILE A 1 68 ? 2.877 8.068 -11.188 1.00 65.19 68 ILE A CA 1
ATOM 514 C C . ILE A 1 68 ? 2.695 8.299 -12.690 1.00 65.19 68 ILE A C 1
ATOM 516 O O . ILE A 1 68 ? 3.253 9.286 -13.217 1.00 65.19 68 ILE A O 1
#

Mean predicted aligned error: 4.26 Å

Foldseek 3Di:
DLLDPVVVVVVVVVCVVVVHDDDGDDNVVVDDDVVVVVVVVVVCVVVPHDDDDPPDDDDPPDDPVVVD

InterPro domains:
  IPR000905 Gcp-like domain [PF00814] (2-38)

Sequence (68 aa):
MAANSLLRKQLSERAEQEGMKLLYPSMRLCTDNAAMIAEAAYYKIQNGGKAAGYDLNGIATLDIHQDI